Protein AF-A0A929N0I8-F1 (afdb_monomer)

Organism: NCBI:txid52768

Foldseek 3Di:
DPPVCPPPPLVVVVVCVVPVDDDDDDDDDDDVVQVVLDLQQADQACVPGDPNHQQVPPNDQDPDSHGPRPDDGANDPVRSVVVCCVVPVVVD

pLDDT: mean 93.12, std 5.63, range [60.53, 98.62]

Mean predicted aligned error: 3.31 Å

Nearest PDB structures (foldseek):
  1wkj-assembly1_A  TM=9.216E-01  e=4.635E-06  Thermus thermophilus
  4kpc-assembly1_A  TM=9.313E-01  e=1.987E-05  Leishmania braziliensis
  3emt-assembly1_B  TM=9.421E-01  e=3.850E-05  Acanthamoeba polyphaga mimivirus
  3vgu-assembly4_H  TM=9.385E-01  e=2.955E-05  Halomonas sp. #593
  1ucn-assembly1_A-2  TM=9.016E-01  e=2.268E-05  Homo sapiens

Sequence (92 aa):
HYRDHKDKPFFPGLVEFMGSGPVVAIIVEGQRVVEGMRNLMGATDPTTAAAGTIRGDLGRAWNTPHMENLVHGSDSAESANREITLWFPEIY

InterPro domains:
  IPR001564 Nucleoside diphosphate kinase [PR01243] (1-20)
  IPR001564 Nucleoside diphosphate kinase [PR01243] (21-38)
  IPR001564 Nucleoside diphosphate kinase [PR01243] (69-88)
  IPR034907 Nucleoside diphosphate kinase-like domain [PF00334] (1-90)
  IPR034907 Nucleoside diphosphate kinase-like domain [SM00562] (1-91)
  IPR036850 Nucleoside diphosphate kinase-like domain superfamily [G3DSA:3.30.70.141] (1-92)
  IPR036850 Nucleoside diphosphate kinase-like domain superfamily [SSF54919] (1-90)

Radius of gyration: 13.83 Å; Cα contacts (8 Å, |Δi|>4): 94; chains: 1; bounding box: 37×28×34 Å

Solvent-accessible surface area (backbone atoms only — not comparable to full-atom values): 5757 Å² total; per-residue (Å²): 134,70,68,94,38,67,91,41,91,43,32,66,45,45,54,53,58,68,65,72,56,92,80,88,86,83,87,83,86,64,85,66,35,56,61,53,50,49,59,46,38,34,46,79,53,17,86,76,16,51,80,88,12,53,9,30,70,71,28,49,78,63,102,56,84,39,86,60,33,88,73,85,77,53,90,42,73,70,49,36,54,57,49,46,52,69,78,44,51,87,85,102

Structure (mmCIF, N/CA/C/O backbone):
data_AF-A0A929N0I8-F1
#
_entry.id   AF-A0A929N0I8-F1
#
loop_
_atom_site.group_PDB
_atom_site.id
_atom_site.type_symbol
_atom_site.label_atom_id
_atom_site.label_alt_id
_atom_site.label_comp_id
_atom_site.label_asym_id
_atom_site.label_entity_id
_atom_site.label_seq_id
_atom_site.pdbx_PDB_ins_code
_atom_site.Cartn_x
_atom_site.Cartn_y
_atom_site.Cartn_z
_atom_site.occupancy
_atom_site.B_iso_or_equiv
_atom_site.auth_seq_id
_atom_site.auth_comp_id
_atom_site.auth_asym_id
_atom_site.auth_atom_id
_atom_site.pdbx_PDB_model_num
ATOM 1 N N . HIS A 1 1 ? -9.838 6.927 -3.146 1.00 88.44 1 HIS A N 1
ATOM 2 C CA . HIS A 1 1 ? -8.799 6.340 -2.280 1.00 88.44 1 HIS A CA 1
ATOM 3 C C . HIS A 1 1 ? -7.539 7.217 -2.286 1.00 88.44 1 HIS A C 1
ATOM 5 O O . HIS A 1 1 ? -7.335 7.931 -1.321 1.00 88.44 1 HIS A O 1
ATOM 11 N N . TYR A 1 2 ? -6.802 7.349 -3.396 1.00 87.69 2 TYR A N 1
ATOM 12 C CA . TYR A 1 2 ? -5.549 8.137 -3.472 1.00 87.69 2 TYR A CA 1
ATOM 13 C C . TYR A 1 2 ? -5.685 9.655 -3.715 1.00 87.69 2 TYR A C 1
ATOM 15 O O . TYR A 1 2 ? -4.842 10.262 -4.373 1.00 87.69 2 TYR A O 1
ATOM 23 N N . ARG A 1 3 ? -6.738 10.308 -3.207 1.00 86.81 3 ARG A N 1
ATOM 24 C CA . ARG A 1 3 ? -6.997 11.733 -3.517 1.00 86.81 3 ARG A CA 1
ATOM 25 C C . ARG A 1 3 ? -5.842 12.661 -3.104 1.00 86.81 3 ARG A C 1
ATOM 27 O O . ARG A 1 3 ? -5.586 13.651 -3.780 1.00 86.81 3 ARG A O 1
ATOM 34 N N . ASP A 1 4 ? -5.128 12.301 -2.038 1.00 86.88 4 ASP A N 1
ATOM 35 C CA . ASP A 1 4 ? -4.029 13.084 -1.463 1.00 86.88 4 ASP A CA 1
ATOM 36 C C . ASP A 1 4 ? -2.761 13.045 -2.348 1.00 86.88 4 ASP A C 1
ATOM 38 O O . ASP A 1 4 ? -1.796 13.771 -2.113 1.00 86.88 4 ASP A O 1
ATOM 42 N N . HIS A 1 5 ? -2.753 12.213 -3.396 1.00 87.06 5 HIS A N 1
ATOM 43 C CA . HIS A 1 5 ? -1.653 12.095 -4.354 1.00 87.06 5 HIS A CA 1
ATOM 44 C C . HIS A 1 5 ? -1.962 12.702 -5.720 1.00 87.06 5 HIS A C 1
ATOM 46 O O . HIS A 1 5 ? -1.090 12.663 -6.577 1.00 87.06 5 HIS A O 1
ATOM 52 N N . LYS A 1 6 ? -3.146 13.292 -5.932 1.00 89.56 6 LYS A N 1
ATOM 53 C CA . LYS A 1 6 ? -3.613 13.731 -7.261 1.00 89.56 6 LYS A CA 1
ATOM 54 C C . LYS A 1 6 ? -2.627 14.624 -8.035 1.00 89.56 6 LYS A C 1
ATOM 56 O O . LYS A 1 6 ? -2.570 14.548 -9.255 1.00 89.56 6 LYS A O 1
ATOM 61 N N . ASP A 1 7 ? -1.845 15.440 -7.326 1.00 91.00 7 ASP A N 1
ATOM 62 C CA . ASP A 1 7 ? -0.913 16.413 -7.912 1.00 91.00 7 ASP A CA 1
ATOM 63 C C . ASP A 1 7 ? 0.521 15.855 -8.039 1.00 91.00 7 ASP A C 1
ATOM 65 O O . ASP A 1 7 ? 1.460 16.580 -8.370 1.00 91.00 7 ASP A O 1
ATOM 69 N N . LYS A 1 8 ? 0.732 14.568 -7.726 1.00 88.75 8 LYS A N 1
ATOM 70 C CA . LYS A 1 8 ? 2.049 13.924 -7.777 1.00 88.75 8 LYS A CA 1
ATOM 71 C C . LYS A 1 8 ? 2.331 13.351 -9.172 1.00 88.75 8 LYS A C 1
ATOM 73 O O . LYS A 1 8 ? 1.437 12.749 -9.762 1.00 88.75 8 LYS A O 1
ATOM 78 N N . PRO A 1 9 ? 3.583 13.421 -9.672 1.00 87.38 9 PRO A N 1
ATOM 79 C CA . PRO A 1 9 ? 3.933 12.913 -11.005 1.00 87.38 9 PRO A CA 1
ATOM 80 C C . PRO A 1 9 ? 3.606 11.429 -11.231 1.00 87.38 9 PRO A C 1
ATOM 82 O O . PRO A 1 9 ? 3.274 11.035 -12.342 1.00 87.38 9 PRO A O 1
ATOM 85 N N . PHE A 1 10 ? 3.669 10.610 -10.178 1.00 84.56 10 PHE A N 1
ATOM 86 C CA . PHE A 1 10 ? 3.383 9.173 -10.233 1.00 84.56 10 PHE A CA 1
ATOM 87 C C . PHE A 1 10 ? 1.883 8.830 -10.171 1.00 84.56 10 PHE A C 1
ATOM 89 O O . PHE A 1 10 ? 1.517 7.664 -10.301 1.00 84.56 10 PHE A O 1
ATOM 96 N N . PHE A 1 11 ? 1.001 9.809 -9.941 1.00 89.69 11 PHE A N 1
ATOM 97 C CA . PHE A 1 11 ? -0.423 9.561 -9.706 1.00 89.69 11 PHE A CA 1
ATOM 98 C C . PHE A 1 11 ? -1.156 8.895 -10.879 1.00 89.69 11 PHE A C 1
ATOM 100 O O . PHE A 1 11 ? -1.902 7.951 -10.616 1.00 89.69 11 PHE A O 1
ATOM 107 N N . PRO A 1 12 ? -0.945 9.294 -12.151 1.00 90.75 12 PRO A N 1
ATOM 108 C CA . PRO A 1 12 ? -1.590 8.614 -13.272 1.00 90.75 12 PRO A CA 1
ATOM 109 C C . PRO A 1 12 ? -1.250 7.119 -13.318 1.00 90.75 12 PRO A C 1
ATOM 111 O O . PRO A 1 12 ?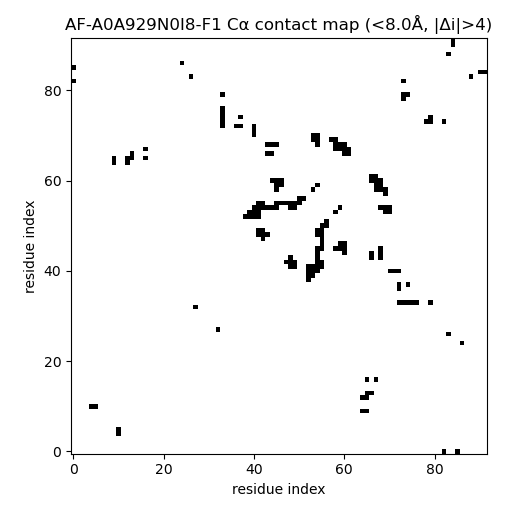 -2.152 6.292 -13.414 1.00 90.75 12 PRO A O 1
ATOM 114 N N . GLY A 1 13 ? 0.031 6.774 -13.142 1.00 89.69 13 GLY A N 1
ATOM 115 C CA . GLY A 1 13 ? 0.482 5.381 -13.105 1.00 89.69 13 GLY A CA 1
ATOM 116 C C . GLY A 1 13 ? -0.075 4.608 -11.908 1.00 89.69 13 GLY A C 1
ATOM 117 O O . GLY A 1 13 ? -0.451 3.452 -12.048 1.00 89.69 13 GLY A O 1
ATOM 118 N N . LEU A 1 14 ? -0.201 5.253 -10.744 1.00 89.06 14 LEU A N 1
ATOM 119 C CA . LEU A 1 14 ? -0.829 4.650 -9.566 1.00 89.06 14 LEU A CA 1
ATOM 120 C C . LEU A 1 14 ? -2.300 4.283 -9.818 1.00 89.06 14 LEU A C 1
ATOM 122 O O . LEU A 1 14 ? -2.737 3.205 -9.423 1.00 89.06 14 LEU A O 1
ATOM 126 N N . VAL A 1 15 ? -3.069 5.172 -10.454 1.00 91.12 15 VAL A N 1
ATOM 127 C CA . VAL A 1 15 ? -4.486 4.916 -10.764 1.00 91.12 15 VAL A CA 1
ATOM 128 C C . VAL A 1 15 ? -4.624 3.795 -11.792 1.00 91.12 15 VAL A C 1
ATOM 130 O O . VAL A 1 15 ? -5.471 2.923 -11.614 1.00 91.12 15 VAL A O 1
ATOM 133 N N . GLU A 1 16 ? -3.783 3.797 -12.827 1.00 90.69 16 GLU A N 1
ATOM 134 C CA . GLU A 1 16 ? -3.741 2.733 -13.834 1.00 90.69 16 GLU A CA 1
ATOM 135 C C . GLU A 1 16 ? -3.443 1.371 -13.196 1.00 90.69 16 GLU A C 1
ATOM 137 O O . GLU A 1 16 ? -4.201 0.421 -13.385 1.00 90.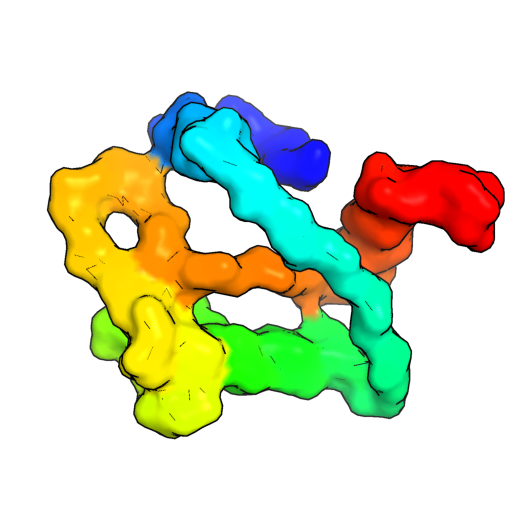69 16 GLU A O 1
ATOM 142 N N . PHE A 1 17 ? -2.400 1.293 -12.368 1.00 90.12 17 PHE A N 1
ATOM 143 C CA . PHE A 1 17 ? -2.011 0.065 -11.680 1.00 90.12 17 PHE A CA 1
ATOM 144 C C . PHE A 1 17 ? -3.123 -0.481 -10.788 1.00 90.12 17 PHE A C 1
ATOM 146 O O . PHE A 1 17 ? -3.515 -1.641 -10.907 1.00 90.12 17 PHE A O 1
ATOM 153 N N . MET A 1 18 ? -3.683 0.371 -9.929 1.00 90.62 18 MET A N 1
ATOM 154 C CA . MET A 1 18 ? -4.717 -0.032 -8.974 1.00 90.62 18 MET A CA 1
ATOM 155 C C . MET A 1 18 ? -6.049 -0.382 -9.650 1.00 90.62 18 MET A C 1
ATOM 157 O O . MET A 1 18 ? -6.875 -1.058 -9.043 1.00 90.62 18 MET A O 1
ATOM 161 N N . GLY A 1 19 ? -6.263 0.065 -10.893 1.00 89.94 19 GLY A N 1
ATOM 162 C CA . GLY A 1 19 ? -7.403 -0.315 -11.730 1.00 89.94 19 GLY A CA 1
ATOM 163 C C . GLY A 1 19 ? -7.151 -1.514 -12.652 1.00 89.94 19 GLY A C 1
ATOM 164 O O . GLY A 1 19 ? -8.087 -1.968 -13.307 1.00 89.94 19 GLY A O 1
ATOM 165 N N . SER A 1 20 ? -5.921 -2.033 -12.725 1.00 91.56 20 SER A N 1
ATOM 166 C CA . SER A 1 20 ? -5.536 -3.081 -13.686 1.00 91.56 20 SER A CA 1
ATOM 167 C C . SER A 1 20 ? -6.077 -4.480 -13.355 1.00 91.56 20 SER A C 1
ATOM 169 O O . SER A 1 20 ? -6.053 -5.369 -14.206 1.00 91.56 20 SER A O 1
ATOM 171 N N . GLY A 1 21 ? -6.592 -4.689 -12.141 1.00 92.62 21 GLY A N 1
ATOM 172 C CA . GLY A 1 21 ? -7.095 -5.983 -11.696 1.00 92.62 21 GLY A CA 1
ATOM 173 C C . GLY A 1 21 ? -7.910 -5.911 -10.404 1.00 92.62 21 GLY A C 1
ATOM 174 O O . GLY A 1 21 ? -8.034 -4.845 -9.798 1.00 92.62 21 GLY A O 1
ATOM 175 N N . PRO A 1 22 ? -8.499 -7.042 -9.977 1.00 95.50 22 PRO A N 1
ATOM 176 C CA . PRO A 1 22 ? -9.238 -7.110 -8.725 1.00 95.50 22 PRO A CA 1
ATOM 177 C C . PRO A 1 22 ? -8.303 -6.939 -7.524 1.00 95.50 22 PRO A C 1
ATOM 179 O O . PRO A 1 22 ? -7.159 -7.392 -7.535 1.00 95.50 22 PRO A O 1
ATOM 182 N N . VAL A 1 23 ? -8.830 -6.344 -6.456 1.00 95.00 23 VAL A N 1
ATOM 183 C CA . VAL A 1 23 ? -8.140 -6.206 -5.170 1.00 95.00 23 VAL A CA 1
ATOM 184 C C . VAL A 1 23 ? -8.909 -6.933 -4.076 1.00 95.00 23 VAL A C 1
ATOM 186 O O . VAL A 1 23 ? -10.125 -7.105 -4.159 1.00 95.00 23 VAL A O 1
ATOM 189 N N . VAL A 1 24 ? -8.195 -7.328 -3.026 1.00 96.25 24 VAL A N 1
ATOM 190 C CA . VAL A 1 24 ? -8.799 -7.812 -1.783 1.00 96.25 24 VAL A CA 1
ATOM 191 C C . VAL A 1 24 ? -8.701 -6.692 -0.754 1.00 96.25 24 VAL A C 1
ATOM 193 O O . VAL A 1 24 ? -7.601 -6.315 -0.354 1.00 96.25 24 VAL A O 1
ATOM 196 N N . ALA A 1 25 ? -9.847 -6.158 -0.338 1.00 95.81 25 ALA A N 1
ATOM 197 C CA . ALA A 1 25 ? -9.937 -5.194 0.753 1.00 95.81 25 ALA A CA 1
ATOM 198 C C . ALA A 1 25 ? -10.303 -5.922 2.052 1.00 95.81 25 ALA A C 1
ATOM 200 O O . ALA A 1 25 ? -11.194 -6.771 2.060 1.00 95.81 25 ALA A O 1
ATOM 201 N N . ILE A 1 26 ? -9.630 -5.580 3.151 1.00 96.81 26 ILE A N 1
ATOM 202 C CA . ILE A 1 26 ? -9.900 -6.120 4.489 1.00 96.81 26 ILE A CA 1
ATOM 203 C C . ILE A 1 26 ? -9.876 -4.997 5.525 1.00 96.81 26 ILE A C 1
ATOM 205 O O . ILE A 1 26 ? -9.170 -4.003 5.353 1.00 96.81 26 ILE A O 1
ATOM 209 N N . ILE A 1 27 ? -10.604 -5.188 6.624 1.00 97.12 27 ILE A N 1
ATOM 210 C CA . ILE A 1 27 ? -10.482 -4.382 7.841 1.00 97.12 27 ILE A CA 1
ATOM 211 C C . ILE A 1 27 ? -9.723 -5.226 8.863 1.00 97.12 27 ILE A C 1
ATOM 213 O O . ILE A 1 27 ? -10.064 -6.387 9.081 1.00 97.12 27 ILE A O 1
ATOM 217 N N . VAL A 1 28 ? -8.688 -4.651 9.473 1.00 97.25 28 VAL A N 1
ATOM 218 C CA . VAL A 1 28 ? -7.889 -5.316 10.509 1.00 97.25 28 VAL A CA 1
ATOM 219 C C . VAL A 1 28 ? -8.058 -4.559 11.817 1.00 97.25 28 VAL A C 1
ATOM 221 O O . VAL A 1 28 ? -7.894 -3.339 11.858 1.00 97.25 28 VAL A O 1
ATOM 224 N N . GLU A 1 29 ? -8.361 -5.283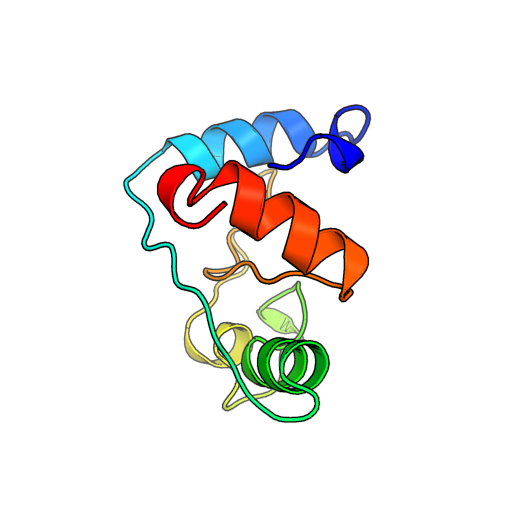 12.889 1.00 96.75 29 GLU A N 1
ATOM 225 C CA . GLU A 1 29 ? -8.539 -4.736 14.232 1.00 96.75 29 GLU A CA 1
ATOM 226 C C . GLU A 1 29 ? -7.457 -5.232 15.199 1.00 96.75 29 GLU A C 1
ATOM 228 O O . GLU A 1 29 ? -6.852 -6.286 15.006 1.00 96.75 29 GLU A O 1
ATOM 233 N N . GLY A 1 30 ? -7.196 -4.454 16.250 1.00 96.56 30 GLY A N 1
ATOM 234 C CA . GLY A 1 30 ? -6.243 -4.822 17.293 1.00 96.56 30 GLY A CA 1
ATOM 235 C C . GLY A 1 30 ? -5.580 -3.626 17.972 1.00 96.56 30 GLY A C 1
ATOM 236 O O . GLY A 1 30 ? -5.763 -2.464 17.600 1.00 96.56 30 GLY A O 1
ATOM 237 N N . GLN A 1 31 ? -4.764 -3.912 18.986 1.00 97.56 31 GLN A N 1
ATOM 238 C CA . GLN A 1 31 ? -4.006 -2.887 19.699 1.00 97.56 31 GLN A CA 1
ATOM 239 C C . GLN A 1 31 ? -2.853 -2.370 18.826 1.00 97.56 31 GLN A C 1
ATOM 241 O O . GLN A 1 31 ? -2.064 -3.160 18.314 1.00 97.56 31 GLN A O 1
ATOM 246 N N . ARG A 1 32 ? -2.739 -1.041 18.667 1.00 97.00 32 ARG A N 1
ATOM 247 C CA . ARG A 1 32 ? -1.728 -0.389 17.799 1.00 97.00 32 ARG A CA 1
ATOM 248 C C . ARG A 1 32 ? -1.734 -0.934 16.358 1.00 97.00 32 ARG A C 1
ATOM 250 O O . ARG A 1 32 ? -0.695 -0.974 15.705 1.00 97.00 32 ARG A O 1
ATOM 257 N N . VAL A 1 33 ? -2.901 -1.342 15.850 1.00 97.62 33 VAL A N 1
ATOM 258 C CA . VAL A 1 33 ? -3.018 -2.095 14.588 1.00 97.62 33 VAL A CA 1
ATOM 259 C C . VAL A 1 33 ? -2.447 -1.368 13.371 1.00 97.62 33 VAL A C 1
ATOM 261 O O . VAL A 1 33 ? -1.800 -2.004 12.549 1.00 97.62 33 VAL A O 1
ATOM 264 N N . VAL A 1 34 ? -2.592 -0.042 13.276 1.00 97.69 34 VAL A N 1
ATOM 265 C CA . VAL A 1 34 ? -2.007 0.744 12.173 1.00 97.69 34 VAL A CA 1
ATOM 266 C C . VAL A 1 34 ? -0.485 0.592 12.151 1.00 97.69 34 VAL A C 1
ATOM 268 O O . VAL A 1 34 ? 0.101 0.292 11.115 1.00 97.69 34 VAL A O 1
ATOM 271 N N . GLU A 1 35 ? 0.166 0.737 13.304 1.00 98.00 35 GLU A N 1
ATOM 272 C CA . GLU A 1 35 ? 1.611 0.544 13.429 1.00 98.00 35 GLU A CA 1
ATOM 273 C C . GLU A 1 35 ? 2.008 -0.910 13.139 1.00 98.00 35 GLU A C 1
ATOM 275 O O . GLU A 1 35 ? 2.934 -1.155 12.368 1.00 98.00 35 GLU A O 1
ATOM 280 N N . GLY A 1 36 ? 1.276 -1.873 13.709 1.00 98.06 36 GLY A N 1
ATOM 281 C CA . GLY A 1 36 ? 1.516 -3.301 13.496 1.00 98.06 36 GLY A CA 1
ATOM 282 C C . GLY 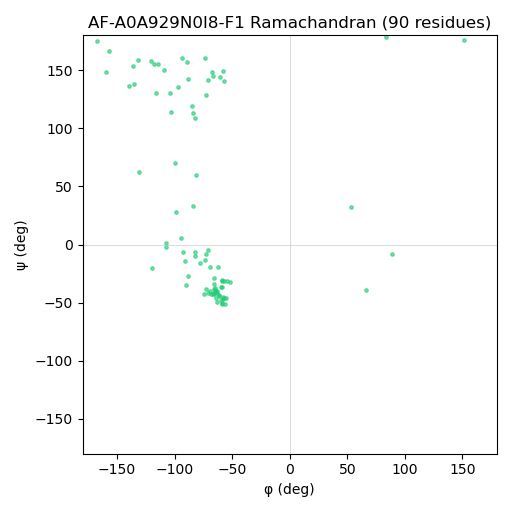A 1 36 ? 1.432 -3.699 12.021 1.00 98.06 36 GLY A C 1
ATOM 283 O O . GLY A 1 36 ? 2.345 -4.342 11.506 1.00 98.06 36 GLY A O 1
ATOM 284 N N . MET A 1 37 ? 0.394 -3.246 11.315 1.00 98.12 37 MET A N 1
ATOM 285 C CA . MET A 1 37 ? 0.229 -3.485 9.882 1.00 98.12 37 MET A CA 1
ATOM 286 C C . MET A 1 37 ? 1.329 -2.816 9.067 1.00 98.12 37 MET A C 1
ATOM 288 O O . MET A 1 37 ? 1.856 -3.428 8.144 1.00 98.12 37 MET A O 1
ATOM 292 N N . ARG A 1 38 ? 1.743 -1.592 9.412 1.00 98.06 38 ARG A N 1
ATOM 293 C CA . ARG A 1 38 ? 2.862 -0.928 8.725 1.00 98.06 38 ARG A CA 1
ATOM 294 C C . ARG A 1 38 ? 4.184 -1.669 8.895 1.00 98.06 38 ARG A C 1
ATOM 296 O O . ARG A 1 38 ? 4.925 -1.792 7.921 1.00 98.06 38 ARG A O 1
ATOM 303 N N . ASN A 1 39 ? 4.445 -2.201 10.086 1.00 98.06 39 ASN A N 1
ATOM 304 C CA . ASN A 1 39 ? 5.619 -3.034 10.335 1.00 98.06 39 ASN A CA 1
ATOM 305 C C . ASN A 1 39 ? 5.556 -4.348 9.542 1.00 98.06 39 ASN A C 1
ATOM 307 O O . ASN A 1 39 ? 6.550 -4.730 8.931 1.00 98.06 39 ASN A O 1
ATOM 311 N N . LEU A 1 40 ? 4.388 -4.998 9.492 1.00 98.19 40 LEU A N 1
ATOM 312 C CA . LEU A 1 40 ? 4.177 -6.227 8.720 1.00 98.19 40 LEU A CA 1
ATOM 313 C C . LEU A 1 40 ? 4.324 -6.004 7.205 1.00 98.19 40 LEU A C 1
ATOM 315 O O . LEU A 1 40 ? 4.895 -6.839 6.504 1.00 98.19 40 LEU A O 1
ATOM 319 N N . MET A 1 41 ? 3.825 -4.877 6.690 1.00 98.31 41 MET A N 1
ATOM 320 C CA . MET A 1 41 ? 3.938 -4.525 5.273 1.00 98.31 41 MET A CA 1
ATOM 321 C C . MET A 1 41 ? 5.390 -4.290 4.849 1.00 98.31 41 MET A C 1
ATOM 323 O O . MET A 1 41 ? 5.777 -4.725 3.768 1.00 98.31 41 MET A O 1
ATOM 327 N N . GLY A 1 42 ? 6.186 -3.617 5.683 1.00 98.25 42 GLY A N 1
ATOM 328 C CA . GLY A 1 42 ? 7.556 -3.219 5.356 1.00 98.25 42 GLY A CA 1
ATOM 329 C C . GLY A 1 42 ? 7.648 -1.914 4.552 1.00 98.25 42 GLY A C 1
ATOM 330 O O . GLY A 1 42 ? 6.643 -1.273 4.222 1.00 98.25 42 GLY A O 1
ATOM 331 N N . ALA A 1 43 ? 8.881 -1.491 4.255 1.00 96.81 43 ALA A N 1
ATOM 332 C CA . ALA A 1 43 ? 9.169 -0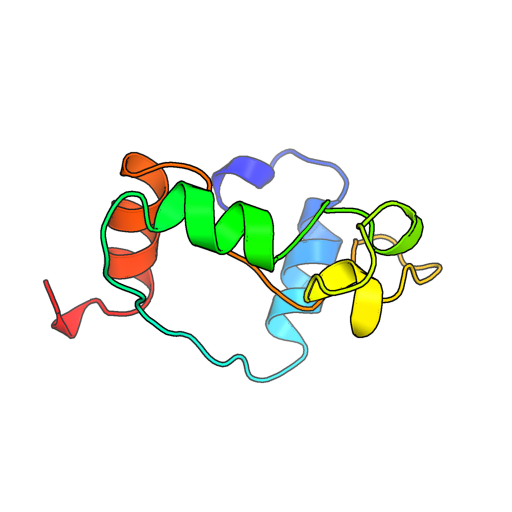.248 3.532 1.00 96.81 43 ALA A CA 1
ATOM 333 C C . ALA A 1 43 ? 8.493 -0.208 2.149 1.00 96.81 43 ALA A C 1
ATOM 335 O O . ALA A 1 43 ? 8.289 -1.243 1.525 1.00 96.81 43 ALA A O 1
ATOM 336 N N . THR A 1 44 ? 8.131 0.988 1.670 1.00 94.81 44 THR A N 1
ATOM 337 C CA . THR A 1 44 ? 7.402 1.171 0.398 1.00 94.81 44 THR A CA 1
ATOM 338 C C . THR A 1 44 ? 8.156 0.621 -0.809 1.00 94.81 44 THR A C 1
ATOM 340 O O . THR A 1 44 ? 7.505 0.093 -1.707 1.00 94.81 44 THR A O 1
ATOM 343 N N . ASP A 1 45 ? 9.485 0.750 -0.827 1.00 94.31 45 ASP A N 1
ATOM 344 C CA . ASP A 1 45 ? 10.362 0.125 -1.819 1.00 94.31 45 ASP A CA 1
ATOM 345 C C . ASP A 1 45 ? 10.675 -1.318 -1.382 1.00 94.31 45 ASP A C 1
ATOM 347 O O . ASP A 1 45 ? 11.382 -1.496 -0.382 1.00 94.31 45 ASP A O 1
ATOM 351 N N . PRO A 1 46 ? 10.193 -2.339 -2.119 1.00 95.38 46 PRO A N 1
ATOM 352 C CA . PRO A 1 46 ? 10.447 -3.743 -1.807 1.00 95.38 46 PRO A CA 1
ATOM 353 C C . PRO A 1 46 ? 11.934 -4.091 -1.678 1.00 95.38 46 PRO A C 1
ATOM 355 O O . PRO A 1 46 ? 12.293 -4.930 -0.861 1.00 95.38 46 PRO A O 1
ATOM 358 N N . THR A 1 47 ? 12.809 -3.411 -2.426 1.00 93.88 47 THR A N 1
ATOM 359 C CA . THR A 1 47 ? 14.263 -3.662 -2.440 1.00 93.88 47 THR A CA 1
ATOM 360 C C . THR A 1 47 ? 14.922 -3.343 -1.099 1.00 93.88 47 THR A C 1
ATOM 362 O O . THR A 1 47 ? 15.947 -3.924 -0.748 1.00 93.88 47 THR A O 1
ATOM 365 N N . THR A 1 48 ? 14.345 -2.400 -0.350 1.00 95.88 48 THR A N 1
ATOM 366 C CA . THR A 1 48 ? 14.858 -1.951 0.955 1.00 95.88 48 THR A CA 1
ATOM 367 C C . THR A 1 48 ? 14.008 -2.442 2.127 1.00 95.88 48 THR A C 1
ATOM 369 O O . THR A 1 48 ? 14.335 -2.174 3.284 1.00 95.88 48 THR A O 1
ATOM 372 N N . ALA A 1 49 ? 12.916 -3.162 1.853 1.00 97.69 49 ALA A N 1
ATOM 373 C CA . ALA A 1 49 ? 12.074 -3.752 2.880 1.00 97.69 49 ALA A CA 1
ATOM 374 C C . ALA A 1 49 ? 12.793 -4.927 3.563 1.00 97.69 49 ALA A C 1
ATOM 376 O O . ALA A 1 49 ? 13.502 -5.706 2.930 1.00 97.69 49 ALA A O 1
ATOM 377 N N . ALA A 1 50 ? 12.618 -5.055 4.879 1.00 98.25 50 ALA A N 1
ATOM 378 C CA . ALA A 1 50 ? 13.241 -6.131 5.641 1.00 98.25 50 ALA A CA 1
ATOM 379 C C . ALA A 1 50 ? 12.670 -7.504 5.240 1.00 98.25 50 ALA A C 1
ATOM 381 O O . ALA A 1 50 ? 11.468 -7.631 4.984 1.00 98.25 50 ALA A O 1
ATOM 382 N N . ALA A 1 51 ? 13.521 -8.533 5.247 1.00 97.81 51 ALA A N 1
ATOM 383 C CA . ALA A 1 51 ? 13.092 -9.922 5.085 1.00 97.81 51 ALA A CA 1
ATOM 384 C C . ALA A 1 51 ? 12.060 -10.303 6.162 1.00 97.81 51 ALA A C 1
ATOM 386 O O . ALA A 1 51 ? 12.183 -9.886 7.318 1.00 97.81 51 ALA A O 1
ATOM 387 N N . GLY A 1 52 ? 11.045 -11.081 5.785 1.00 97.88 52 GLY A N 1
ATOM 388 C CA . GLY A 1 52 ? 9.906 -11.435 6.637 1.00 97.88 52 GLY A CA 1
ATOM 389 C C . GLY A 1 52 ? 8.729 -10.454 6.574 1.00 97.88 52 GLY A C 1
ATOM 390 O O . GLY A 1 52 ? 7.677 -10.727 7.151 1.00 97.88 52 GLY A O 1
ATOM 391 N N . THR A 1 53 ? 8.880 -9.305 5.904 1.00 98.62 53 THR A N 1
ATOM 392 C CA . THR A 1 53 ? 7.759 -8.386 5.636 1.00 98.62 53 THR A CA 1
ATOM 393 C C . THR A 1 53 ? 7.070 -8.749 4.327 1.00 98.62 53 THR A C 1
ATOM 395 O O . THR A 1 53 ? 7.692 -9.316 3.430 1.00 98.62 53 THR A O 1
ATOM 398 N N . ILE A 1 54 ? 5.801 -8.362 4.165 1.00 98.19 54 ILE A N 1
ATOM 399 C CA . ILE A 1 54 ? 5.042 -8.642 2.934 1.00 98.19 54 ILE A CA 1
ATOM 400 C C . ILE A 1 54 ? 5.789 -8.105 1.704 1.00 98.19 54 ILE A C 1
ATOM 402 O O . ILE A 1 54 ? 5.943 -8.813 0.710 1.00 98.19 54 ILE A O 1
ATOM 406 N N . ARG A 1 55 ? 6.287 -6.865 1.763 1.00 98.12 55 ARG A N 1
ATOM 407 C CA . ARG A 1 55 ? 7.017 -6.255 0.644 1.00 98.12 55 ARG A CA 1
ATOM 408 C C . ARG A 1 55 ? 8.405 -6.849 0.455 1.00 98.12 55 ARG A C 1
ATOM 410 O O . ARG A 1 55 ? 8.795 -7.026 -0.692 1.00 98.12 55 ARG A O 1
ATOM 417 N N . GLY A 1 56 ? 9.114 -7.170 1.536 1.00 97.31 56 GLY A N 1
ATOM 418 C CA . GLY A 1 56 ? 10.447 -7.772 1.455 1.00 97.31 56 GLY A CA 1
ATOM 419 C C . GLY A 1 56 ? 10.431 -9.175 0.847 1.00 97.31 56 GLY A C 1
ATOM 420 O O . GLY A 1 56 ? 11.300 -9.501 0.044 1.00 97.31 56 GLY A O 1
ATOM 421 N N . ASP A 1 57 ? 9.419 -9.982 1.172 1.00 97.31 57 ASP A N 1
ATOM 422 C CA . ASP A 1 57 ? 9.359 -11.378 0.724 1.00 97.31 57 ASP A CA 1
ATOM 423 C C . ASP A 1 57 ? 8.630 -11.543 -0.617 1.00 97.31 57 ASP A C 1
ATOM 425 O O . ASP A 1 57 ? 8.968 -12.417 -1.421 1.00 97.31 57 ASP A O 1
ATOM 429 N N . LEU A 1 58 ? 7.600 -10.727 -0.867 1.00 95.94 58 LEU A N 1
ATOM 430 C CA . LEU A 1 58 ? 6.678 -10.931 -1.988 1.00 95.94 58 LEU A CA 1
ATOM 431 C C . LEU A 1 58 ? 6.654 -9.764 -2.984 1.00 95.94 58 LEU A C 1
ATOM 433 O O . LEU A 1 58 ? 6.261 -9.964 -4.137 1.00 95.94 58 LEU A O 1
ATOM 437 N N . GLY A 1 59 ? 7.095 -8.570 -2.589 1.00 93.25 59 GLY A N 1
ATOM 438 C CA . GLY A 1 59 ? 7.156 -7.404 -3.468 1.00 93.25 59 GLY A CA 1
ATOM 439 C C . GLY A 1 59 ? 8.284 -7.489 -4.500 1.00 93.25 59 GLY A C 1
ATOM 440 O O . GLY A 1 59 ? 9.238 -8.252 -4.356 1.00 93.25 59 GLY A O 1
ATOM 441 N N . ARG A 1 60 ? 8.177 -6.696 -5.570 1.00 90.38 60 ARG A N 1
ATOM 442 C CA . ARG A 1 60 ? 9.256 -6.484 -6.544 1.00 90.38 60 ARG A CA 1
ATOM 443 C C . ARG A 1 60 ? 9.297 -5.016 -6.949 1.00 90.38 60 ARG A C 1
ATOM 445 O O . ARG A 1 60 ? 8.258 -4.421 -7.211 1.00 90.38 60 ARG A O 1
ATOM 452 N N . ALA A 1 61 ? 10.495 -4.446 -7.027 1.00 85.69 61 ALA A N 1
ATOM 453 C CA . ALA A 1 61 ? 10.696 -3.185 -7.7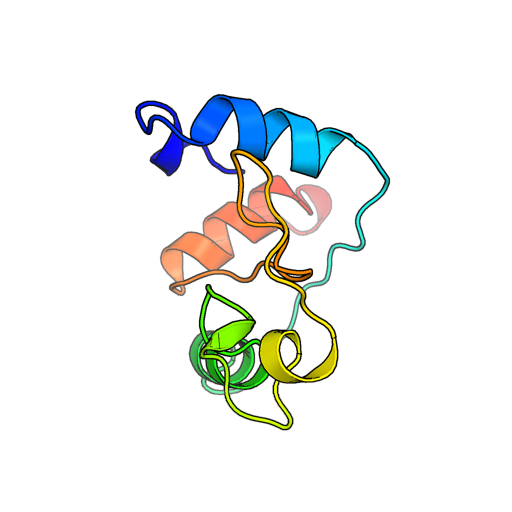25 1.00 85.69 61 ALA A CA 1
ATOM 454 C C . ALA A 1 61 ? 10.825 -3.485 -9.224 1.00 85.69 61 ALA A C 1
ATOM 456 O O . ALA A 1 61 ? 11.811 -4.081 -9.662 1.00 85.69 61 ALA A O 1
ATOM 457 N N . TRP A 1 62 ? 9.812 -3.113 -10.001 1.00 86.44 62 TRP A N 1
ATOM 458 C CA . TRP A 1 62 ? 9.840 -3.232 -11.456 1.00 86.44 62 TRP A CA 1
ATOM 459 C C . TRP A 1 62 ? 10.317 -1.930 -12.093 1.00 86.44 62 TRP A C 1
ATOM 461 O O . TRP A 1 62 ? 10.260 -0.860 -11.491 1.00 86.44 62 TRP A O 1
ATOM 471 N N . ASN A 1 63 ? 10.772 -2.013 -13.342 1.00 86.56 63 ASN A N 1
ATOM 472 C CA . ASN A 1 63 ? 11.102 -0.833 -14.138 1.00 86.56 63 ASN A CA 1
ATOM 473 C C . ASN A 1 63 ? 9.827 -0.223 -14.753 1.00 86.56 63 ASN A C 1
ATOM 475 O O . ASN A 1 63 ? 9.676 -0.183 -15.975 1.00 86.56 63 ASN A O 1
ATOM 479 N N . THR A 1 64 ? 8.888 0.189 -13.899 1.00 83.69 64 THR A N 1
ATOM 480 C CA . THR A 1 64 ? 7.606 0.809 -14.267 1.00 83.69 64 THR A CA 1
ATOM 481 C C . THR A 1 64 ? 7.501 2.213 -13.651 1.00 83.69 64 THR A C 1
ATOM 483 O O . THR A 1 64 ? 8.226 2.541 -12.709 1.00 83.69 64 THR A O 1
ATOM 486 N N . PRO A 1 65 ? 6.655 3.113 -14.192 1.00 79.44 65 PRO A N 1
ATOM 487 C CA . PRO A 1 65 ? 6.553 4.496 -13.707 1.00 79.44 65 PRO A CA 1
ATOM 488 C C . PRO A 1 65 ? 5.893 4.633 -12.322 1.00 79.44 65 PRO A C 1
ATOM 490 O O . PRO A 1 65 ? 5.816 5.738 -11.783 1.00 79.44 65 PRO A O 1
ATOM 493 N N . HIS A 1 66 ? 5.393 3.539 -11.750 1.00 81.19 66 HIS A N 1
ATOM 494 C CA . HIS A 1 66 ? 4.743 3.483 -10.447 1.00 81.19 66 HIS A CA 1
ATOM 495 C C . HIS A 1 66 ? 5.318 2.331 -9.618 1.00 81.19 66 HIS A C 1
ATOM 497 O O . HIS A 1 66 ? 5.899 1.391 -10.144 1.00 81.19 66 HIS A O 1
ATOM 503 N N . MET A 1 67 ? 5.168 2.413 -8.298 1.00 88.12 67 MET A N 1
ATOM 504 C CA . MET A 1 67 ? 5.644 1.364 -7.402 1.00 88.12 67 MET A CA 1
ATOM 505 C C . MET A 1 67 ? 4.595 0.254 -7.282 1.00 88.12 67 MET A C 1
ATOM 507 O O . MET A 1 67 ? 3.500 0.495 -6.778 1.00 88.12 67 MET A O 1
ATOM 511 N N . GLU A 1 68 ? 4.947 -0.966 -7.678 1.00 90.19 68 GLU A N 1
ATOM 512 C CA . GLU A 1 68 ? 4.081 -2.150 -7.584 1.00 90.19 68 GLU A CA 1
ATOM 513 C C . GLU A 1 68 ? 4.455 -2.997 -6.356 1.00 90.19 68 GLU A C 1
ATOM 515 O O . GLU A 1 68 ? 5.027 -4.084 -6.437 1.00 90.19 68 GLU A O 1
ATOM 520 N N . ASN A 1 69 ? 4.160 -2.479 -5.167 1.00 93.00 69 ASN A N 1
ATOM 521 C CA . ASN A 1 69 ? 4.624 -3.051 -3.898 1.00 93.00 69 ASN A CA 1
ATOM 522 C C . ASN A 1 69 ? 3.590 -3.931 -3.179 1.00 93.00 69 ASN A C 1
ATOM 524 O O . ASN A 1 69 ? 3.636 -4.050 -1.955 1.00 93.00 69 ASN A O 1
ATOM 528 N N . LEU A 1 70 ? 2.685 -4.561 -3.932 1.00 94.06 70 LEU A N 1
ATOM 529 C CA . LEU A 1 70 ? 1.759 -5.623 -3.509 1.00 94.06 70 LEU A CA 1
ATOM 530 C C . LEU A 1 70 ? 0.656 -5.254 -2.494 1.00 94.06 70 LEU A C 1
ATOM 532 O O . LEU A 1 70 ? -0.457 -5.755 -2.619 1.00 94.06 70 LEU A O 1
ATOM 536 N N . VAL A 1 71 ? 0.933 -4.425 -1.486 1.00 96.19 71 VAL A N 1
ATOM 537 C CA . VAL A 1 71 ? 0.026 -4.165 -0.357 1.00 96.19 71 VAL A CA 1
ATOM 538 C C . VAL A 1 71 ? -0.066 -2.677 -0.020 1.00 96.19 71 VAL A C 1
ATOM 540 O O . VAL A 1 71 ? 0.942 -1.966 0.032 1.00 96.19 71 VAL A O 1
ATOM 543 N N . HIS A 1 72 ? -1.290 -2.223 0.256 1.00 96.06 72 HIS A N 1
ATOM 544 C CA . HIS A 1 72 ? -1.615 -0.905 0.804 1.00 96.06 72 HIS A CA 1
ATOM 545 C C . HIS A 1 72 ? -2.092 -1.045 2.253 1.00 96.06 72 HIS A C 1
ATOM 547 O O . HIS A 1 72 ? -2.713 -2.041 2.618 1.00 96.06 72 HIS A O 1
ATOM 553 N N . GLY A 1 73 ? -1.846 -0.019 3.062 1.00 96.50 73 GLY A N 1
ATOM 554 C CA . GLY A 1 73 ? -2.428 0.098 4.390 1.00 96.50 73 GLY A CA 1
ATOM 555 C C . GLY A 1 73 ? -2.393 1.542 4.862 1.00 96.50 73 GLY A C 1
ATOM 556 O O . GLY A 1 73 ? -1.492 2.303 4.498 1.00 96.50 73 GLY A O 1
ATOM 557 N N . SER A 1 74 ? -3.384 1.910 5.664 1.00 97.31 74 SER A N 1
ATOM 558 C CA . SER A 1 74 ? -3.543 3.264 6.179 1.00 97.31 74 SER A CA 1
ATOM 559 C C . SER A 1 74 ? -2.334 3.693 7.018 1.00 97.31 74 SER A C 1
ATOM 561 O O . SER A 1 74 ? -1.718 2.893 7.725 1.00 97.31 74 SER A O 1
ATOM 563 N N . ASP A 1 75 ? -1.974 4.972 6.937 1.00 95.62 75 ASP A N 1
ATOM 564 C CA . ASP A 1 75 ? -0.785 5.526 7.594 1.00 95.62 75 ASP A CA 1
ATOM 565 C C . ASP A 1 75 ? -1.031 6.075 9.010 1.00 95.62 75 ASP A C 1
ATOM 567 O O . ASP A 1 75 ? -0.069 6.309 9.748 1.00 95.62 75 ASP A O 1
ATOM 571 N N . SER A 1 76 ? -2.302 6.266 9.372 1.00 96.50 76 SER A N 1
ATOM 572 C CA . SER A 1 76 ? -2.791 6.936 10.577 1.00 96.50 76 SER A CA 1
ATOM 573 C C . SER A 1 76 ? -4.215 6.472 10.909 1.00 96.50 76 SER A C 1
ATOM 575 O O . SER A 1 76 ? -4.894 5.859 10.083 1.00 96.50 76 SER A O 1
ATOM 577 N N . ALA A 1 77 ? -4.696 6.767 12.119 1.00 95.38 77 ALA A N 1
ATOM 578 C CA . ALA A 1 77 ? -6.082 6.473 12.493 1.00 95.38 77 ALA A CA 1
ATOM 579 C C . ALA A 1 77 ? -7.072 7.311 11.664 1.00 95.38 77 ALA A C 1
ATOM 581 O O . ALA A 1 77 ? -8.156 6.854 11.301 1.00 95.38 77 ALA A O 1
ATOM 582 N N . GLU A 1 78 ? -6.688 8.538 11.319 1.00 95.69 78 GLU A N 1
ATOM 583 C CA . GLU A 1 78 ? -7.480 9.443 10.501 1.00 95.69 78 GLU A CA 1
ATOM 584 C C . GLU A 1 78 ? -7.596 8.935 9.061 1.00 95.69 78 GLU A C 1
ATOM 586 O O . GLU A 1 78 ? -8.682 9.020 8.483 1.00 95.69 78 GLU A O 1
ATOM 591 N N . SER A 1 79 ? -6.511 8.430 8.456 1.00 95.81 79 SER A N 1
ATOM 592 C CA . SER A 1 79 ? -6.590 7.812 7.123 1.00 95.81 79 SER A CA 1
ATOM 593 C C . SER A 1 79 ? -7.351 6.496 7.156 1.00 95.81 79 SER A C 1
ATOM 595 O O . SER A 1 79 ? -8.198 6.299 6.290 1.00 95.81 79 SER A O 1
ATOM 597 N N . ALA A 1 80 ? -7.159 5.672 8.192 1.00 95.81 80 ALA A N 1
ATOM 598 C CA . ALA A 1 80 ? -7.897 4.423 8.364 1.00 95.81 80 ALA A CA 1
ATOM 599 C C . ALA A 1 80 ? -9.411 4.654 8.365 1.00 95.81 80 ALA A C 1
ATOM 601 O O . ALA A 1 80 ? -10.114 4.058 7.557 1.00 95.81 80 ALA A O 1
ATOM 602 N N . ASN A 1 81 ? -9.912 5.591 9.177 1.00 94.44 81 ASN A N 1
ATOM 603 C CA . ASN A 1 81 ? -11.343 5.911 9.199 1.00 94.44 81 ASN A CA 1
ATOM 604 C C . ASN A 1 81 ? -11.864 6.341 7.817 1.00 94.44 81 ASN A C 1
ATOM 606 O O . ASN A 1 81 ? -12.880 5.835 7.354 1.00 94.44 81 ASN A O 1
ATOM 610 N N . ARG A 1 82 ? -11.149 7.234 7.114 1.00 95.25 82 ARG A N 1
ATOM 611 C CA . ARG A 1 82 ? -11.555 7.677 5.766 1.00 95.25 82 ARG A CA 1
ATOM 612 C C . ARG A 1 82 ? -11.567 6.539 4.748 1.00 95.25 82 ARG A C 1
ATOM 614 O O . ARG A 1 82 ? -12.435 6.506 3.881 1.00 95.25 82 ARG A O 1
ATOM 621 N N . GLU A 1 83 ? -10.563 5.670 4.798 1.00 96.12 83 GLU A N 1
ATOM 622 C CA . GLU A 1 83 ? -10.411 4.557 3.866 1.00 96.12 83 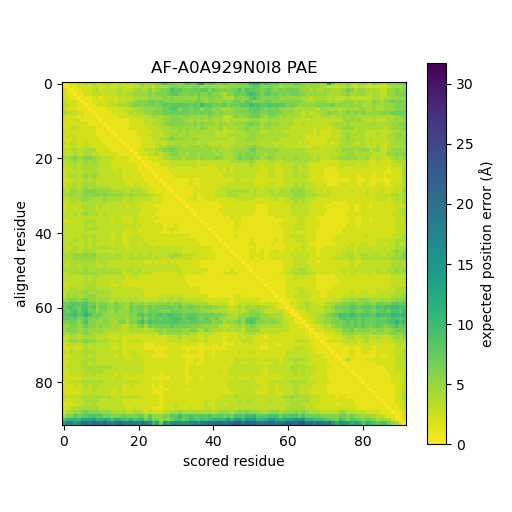GLU A CA 1
ATOM 623 C C . GLU A 1 83 ? -11.459 3.474 4.116 1.00 96.12 83 GLU A C 1
ATOM 625 O O . GLU A 1 83 ? -12.056 3.003 3.151 1.00 96.12 83 GLU A O 1
ATOM 630 N N . ILE A 1 84 ? -11.748 3.143 5.378 1.00 95.88 84 ILE A N 1
ATOM 631 C CA . ILE A 1 84 ? -12.788 2.169 5.723 1.00 95.88 84 ILE A CA 1
ATOM 632 C C . ILE A 1 84 ? -14.159 2.675 5.262 1.00 95.88 8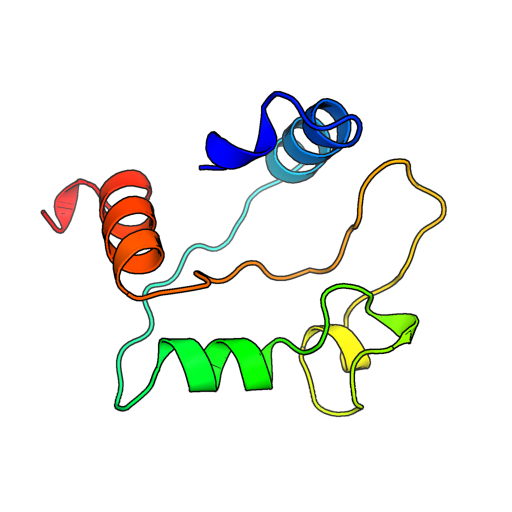4 ILE A C 1
ATOM 634 O O . ILE A 1 84 ? -14.839 1.951 4.545 1.00 95.88 84 ILE A O 1
ATOM 638 N N . THR A 1 85 ? -14.537 3.925 5.565 1.00 95.19 85 THR A N 1
ATOM 639 C CA . THR A 1 85 ? -15.818 4.499 5.097 1.00 95.19 85 THR A CA 1
ATOM 640 C C . THR A 1 85 ? -15.935 4.509 3.569 1.00 95.19 85 THR A C 1
ATOM 642 O O . THR A 1 85 ? -17.031 4.406 3.029 1.00 95.19 85 THR A O 1
ATOM 645 N N . LEU A 1 86 ? -14.815 4.639 2.850 1.00 94.50 86 LEU A N 1
ATOM 646 C CA . LEU A 1 86 ? -14.815 4.619 1.389 1.00 94.50 86 LEU A CA 1
ATOM 647 C C . LEU A 1 86 ? -15.012 3.208 0.812 1.00 94.50 86 LEU A C 1
ATOM 649 O O . LEU A 1 86 ? -15.710 3.069 -0.189 1.00 94.50 86 LEU A O 1
ATOM 653 N N . TRP A 1 87 ? -14.345 2.200 1.380 1.00 95.00 87 TRP A N 1
ATOM 654 C CA . TRP A 1 87 ? -14.341 0.828 0.852 1.00 95.00 87 TRP A CA 1
ATOM 655 C C . TRP A 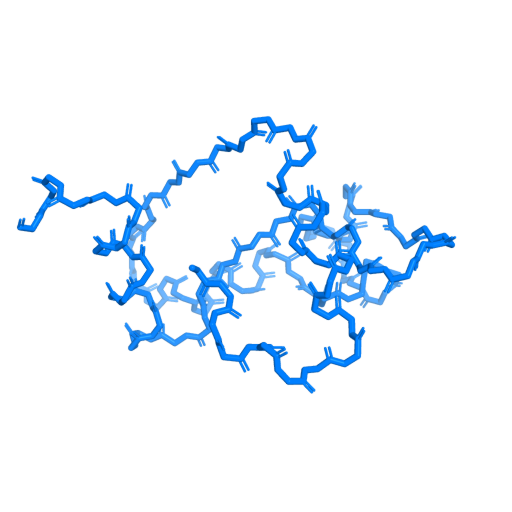1 87 ? -15.484 -0.041 1.384 1.00 95.00 87 TRP A C 1
ATOM 657 O O . TRP A 1 87 ? -15.899 -0.963 0.689 1.00 95.00 87 TRP A O 1
ATOM 667 N N . PHE A 1 88 ? -15.987 0.269 2.579 1.00 95.88 88 PHE A N 1
ATOM 668 C CA . PHE A 1 88 ? -17.045 -0.462 3.276 1.00 95.88 88 PHE A CA 1
ATOM 669 C C . PHE A 1 88 ? -18.131 0.512 3.769 1.00 95.88 88 PHE A C 1
ATOM 671 O O . PHE A 1 88 ? -18.309 0.687 4.981 1.00 95.88 88 PHE A O 1
ATOM 678 N N . PRO A 1 89 ? -18.824 1.219 2.854 1.00 93.75 89 PRO A N 1
ATOM 679 C CA . PRO A 1 89 ? -19.833 2.214 3.214 1.00 93.75 89 PRO A CA 1
ATOM 680 C C . PRO A 1 89 ? -21.022 1.628 3.984 1.00 93.75 89 PRO A C 1
ATOM 682 O O . PRO A 1 89 ? -21.729 2.372 4.636 1.00 93.75 89 PRO A O 1
ATOM 685 N N . GLU A 1 90 ? -21.259 0.320 3.919 1.00 90.94 90 GLU A N 1
ATOM 686 C CA . GLU A 1 90 ? -22.328 -0.384 4.635 1.00 90.94 90 GLU A CA 1
ATOM 687 C C . GLU A 1 90 ? -22.033 -0.644 6.117 1.00 90.94 90 GLU A C 1
ATOM 689 O O . GLU A 1 90 ? -22.940 -0.982 6.877 1.00 90.94 90 GLU A O 1
ATOM 694 N N . ILE A 1 91 ? -20.769 -0.521 6.528 1.00 82.94 91 ILE A N 1
ATOM 695 C CA . ILE A 1 91 ? -20.354 -0.667 7.930 1.00 82.94 91 ILE A CA 1
ATOM 696 C C . ILE A 1 91 ? -20.588 0.650 8.702 1.00 82.94 91 ILE A C 1
ATOM 698 O O . ILE A 1 91 ? -20.522 0.655 9.934 1.00 82.94 91 ILE A O 1
ATOM 702 N N . TYR A 1 92 ? -20.917 1.744 7.998 1.00 60.53 92 TYR A N 1
ATOM 703 C CA . TYR A 1 92 ? -21.137 3.085 8.549 1.00 60.53 92 TYR A CA 1
ATOM 704 C C . TYR A 1 92 ? -22.484 3.706 8.170 1.00 60.53 92 TYR A C 1
ATOM 706 O O . TYR A 1 92 ? -22.930 3.555 7.016 1.00 60.53 92 TYR A O 1
#

Secondary structure (DSSP, 8-state):
--GGGTTSTTHHHHHHHHHSS--------STTHHHHHHHHH--SSGGGSPTTSHHHHH----SSSS---S----SSHHHHHHHHHHH-GGG-